Protein AF-A0A8D8NZJ2-F1 (afdb_monomer)

pLDDT: mean 73.06, std 19.49, range [33.53, 94.5]

Organism: Culex pipiens (NCBI:txid7175)

Nearest PDB structures (foldseek):
  6gxz-assembly2_D  TM=8.650E-01  e=4.368E-05  Homo sapiens
  6gxz-assembly1_E  TM=8.624E-01  e=5.187E-05  Homo sapiens
  4pck-assembly1_A  TM=8.195E-01  e=1.937E-04  Homo sapiens
  2mnw-assembly1_A  TM=8.448E-01  e=4.319E-04  Homo sapiens
  1wfi-assembly1_A  TM=5.660E-01  e=1.959E-05  Mus musculus

Foldseek 3Di:
DDDDDDDDDDPDDPDPPDPQADPVRAGDFDDQVPWDWDWDDDLFKIKIKTQADLPFDCVQWDWDDFQQKIWIGHNNGIGIDGDPAGWDPVPWDWDADSVRSMIMIITTGPCSPPPPPPPPPPPPPPPPDDDDDDDDDDDDDPPPPDDDDDDDDDDD

Solvent-accessible surface area (backbone atoms only — not comparable to full-atom values): 10205 Å² total; per-residue (Å²): 135,83,83,82,85,81,82,81,81,80,79,76,74,80,74,79,79,79,75,58,50,47,101,85,69,48,61,45,69,40,61,70,62,68,59,57,69,49,78,46,85,51,73,56,29,37,40,39,38,37,53,44,66,46,87,58,59,70,90,44,50,47,78,49,70,46,44,56,31,40,37,37,33,49,75,88,25,51,30,30,42,50,47,94,61,48,36,35,56,87,75,38,48,77,48,74,39,68,88,79,11,38,32,42,33,42,33,35,39,66,61,50,83,67,78,74,80,69,74,77,79,72,81,76,81,70,81,89,75,80,90,81,93,74,88,88,83,75,90,82,80,78,86,75,81,82,81,90,84,78,87,79,92,84,88,133

InterPro domains:
  IPR008978 HSP20-like chaperone [SSF49764] (33-113)
  IPR056496 Dynein axonemal assembly factor 11-like, CS domain [PF23602] (12-109)

Mean predicted aligned error: 17.0 Å

Sequence (156 aa):
ERPGVGVGDGEKVPQRTLKLFADCGRPYSLNEAKIKFEFLDEDDRYELNLHIYKFLDTSCIEVDAQPNYIRATIKGKVFQLALKDEIKTDESTCKRSTTTGQMLIVMPKLNPQNITFSEPEVYSKVRRDAAGKTDLKGTVDYKNIIKQGGKSAEIN

Structure (mmCIF, N/CA/C/O backbone):
data_AF-A0A8D8NZJ2-F1
#
_entry.id   AF-A0A8D8NZJ2-F1
#
loop_
_atom_site.group_PDB
_atom_site.id
_atom_site.type_symbol
_atom_site.label_atom_id
_atom_site.label_alt_id
_atom_site.label_comp_id
_atom_site.label_asym_id
_atom_site.label_entity_id
_atom_site.label_seq_id
_atom_site.pdbx_PDB_ins_code
_atom_site.Cartn_x
_atom_site.Cartn_y
_atom_site.Cartn_z
_atom_site.occupancy
_atom_site.B_iso_or_equiv
_atom_site.auth_seq_id
_atom_site.auth_comp_id
_atom_site.auth_asym_id
_atom_site.auth_atom_id
_atom_site.pdbx_PDB_model_num
ATOM 1 N N . GLU A 1 1 ? -65.525 1.460 5.306 1.00 42.09 1 GLU A N 1
ATOM 2 C CA . GLU A 1 1 ? -64.224 0.761 5.234 1.00 42.09 1 GLU A CA 1
ATOM 3 C C . GLU A 1 1 ? -63.154 1.785 4.869 1.00 42.09 1 GLU A C 1
ATOM 5 O O . GLU A 1 1 ? -63.419 2.628 4.022 1.00 42.09 1 GLU A O 1
ATOM 10 N N . ARG A 1 2 ? -62.027 1.836 5.592 1.00 46.84 2 ARG A N 1
ATOM 11 C CA . ARG A 1 2 ? -60.961 2.829 5.353 1.00 46.84 2 ARG A CA 1
ATOM 12 C C . ARG A 1 2 ? -59.931 2.236 4.378 1.00 46.84 2 ARG A C 1
ATOM 14 O O . ARG A 1 2 ? -59.522 1.101 4.615 1.00 46.84 2 ARG A O 1
ATOM 21 N N . PRO A 1 3 ? -59.509 2.953 3.321 1.00 47.28 3 PRO A N 1
ATOM 22 C CA . PRO A 1 3 ? -58.511 2.451 2.383 1.00 47.28 3 PRO A CA 1
ATOM 23 C C . PRO A 1 3 ? -57.105 2.484 3.001 1.00 47.28 3 PRO A C 1
ATOM 25 O O . PRO A 1 3 ? -56.782 3.361 3.804 1.00 47.28 3 PRO A O 1
ATOM 28 N N . GLY A 1 4 ? -56.304 1.475 2.651 1.00 46.38 4 GLY A N 1
ATOM 29 C CA . GLY A 1 4 ? -54.983 1.193 3.207 1.00 46.38 4 GLY A CA 1
ATOM 30 C C . GLY A 1 4 ? -53.928 2.256 2.897 1.00 46.38 4 GLY A C 1
ATOM 31 O O . GLY A 1 4 ? -53.901 2.851 1.822 1.00 46.38 4 GLY A O 1
ATOM 32 N N . VAL A 1 5 ? -53.052 2.466 3.877 1.00 52.31 5 VAL A N 1
ATOM 33 C CA . VAL A 1 5 ? -51.887 3.351 3.822 1.00 52.31 5 VAL A CA 1
ATOM 34 C C . VAL A 1 5 ? -50.841 2.753 2.881 1.00 52.31 5 VAL A C 1
ATOM 36 O O . VAL A 1 5 ? -50.388 1.627 3.086 1.00 52.31 5 VAL A O 1
ATOM 39 N N . GLY A 1 6 ? -50.475 3.516 1.849 1.00 41.94 6 GLY A N 1
ATOM 40 C CA . GLY A 1 6 ? -49.404 3.186 0.916 1.00 41.94 6 GLY A CA 1
ATOM 41 C C . GLY A 1 6 ? -48.042 3.151 1.607 1.00 41.94 6 GLY A C 1
ATOM 42 O O . GLY A 1 6 ? -47.680 4.059 2.355 1.00 41.94 6 GLY A O 1
ATOM 43 N N . VAL A 1 7 ? -47.297 2.079 1.351 1.00 50.25 7 VAL A N 1
ATOM 44 C CA . VAL A 1 7 ? -45.890 1.928 1.721 1.00 50.25 7 VAL A CA 1
ATOM 45 C C . VAL A 1 7 ? -45.077 2.819 0.783 1.00 50.25 7 VAL A C 1
ATOM 47 O O . VAL A 1 7 ? -45.127 2.635 -0.427 1.00 50.25 7 VAL A O 1
ATOM 50 N N . GLY A 1 8 ? -44.381 3.813 1.335 1.00 43.69 8 GLY A N 1
ATOM 51 C CA . GLY A 1 8 ? -43.481 4.679 0.578 1.00 43.69 8 GLY A CA 1
ATOM 52 C C . GLY A 1 8 ? -42.206 3.936 0.188 1.00 43.69 8 GLY A C 1
ATOM 53 O O . GLY A 1 8 ? -41.481 3.444 1.054 1.00 43.69 8 GLY A O 1
ATOM 54 N N . ASP A 1 9 ? -41.945 3.869 -1.114 1.00 47.22 9 ASP A N 1
ATOM 55 C CA . ASP A 1 9 ? -40.711 3.360 -1.698 1.00 47.22 9 ASP A CA 1
ATOM 56 C C . ASP A 1 9 ? -39.507 4.192 -1.232 1.00 47.22 9 ASP A C 1
ATOM 58 O O . ASP A 1 9 ? -39.386 5.386 -1.509 1.00 47.22 9 ASP A O 1
ATOM 62 N N . GLY A 1 10 ? -38.602 3.549 -0.491 1.00 50.56 10 GLY A N 1
ATOM 63 C CA . GLY A 1 10 ? -37.325 4.129 -0.095 1.00 50.56 10 GLY A CA 1
ATOM 64 C C . GLY A 1 10 ? -36.431 4.328 -1.316 1.00 50.56 10 GLY A C 1
ATOM 65 O O . GLY A 1 10 ? -35.848 3.371 -1.829 1.00 50.56 10 GLY A O 1
ATOM 66 N N . GLU A 1 11 ? -36.317 5.576 -1.760 1.00 46.53 11 GLU A N 1
ATOM 67 C CA . GLU A 1 11 ? -35.419 6.014 -2.823 1.00 46.53 11 GLU A CA 1
ATOM 68 C C . GLU A 1 11 ? -33.965 5.637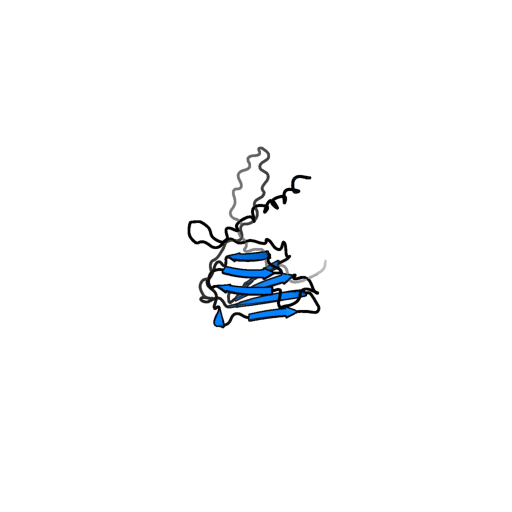 -2.485 1.00 46.53 11 GLU A C 1
ATOM 70 O O . GLU A 1 11 ? -33.306 6.231 -1.626 1.00 46.53 11 GLU A O 1
ATOM 75 N N . LYS A 1 12 ? -33.457 4.588 -3.143 1.00 56.25 12 LYS A N 1
ATOM 76 C CA . LYS A 1 12 ? -32.059 4.164 -3.043 1.00 56.25 12 LYS A CA 1
ATOM 77 C C . LYS A 1 12 ? -31.207 5.185 -3.788 1.00 56.25 12 LYS A C 1
ATOM 79 O O . LYS A 1 12 ? -31.102 5.130 -5.010 1.00 56.25 12 LYS A O 1
ATOM 84 N N . VAL A 1 13 ? -30.596 6.105 -3.042 1.00 61.62 13 VAL A N 1
ATOM 85 C CA . VAL A 1 13 ? -29.587 7.043 -3.558 1.00 61.62 13 VAL A CA 1
ATOM 86 C C . VAL A 1 13 ? -28.585 6.260 -4.421 1.00 61.62 13 VAL A C 1
ATOM 88 O O . VAL A 1 13 ? -28.065 5.245 -3.944 1.00 61.62 13 VAL A O 1
ATOM 91 N N . PRO A 1 14 ? -28.312 6.677 -5.672 1.00 54.31 14 PRO A N 1
ATOM 92 C CA . PRO A 1 14 ? -27.421 5.941 -6.556 1.00 54.31 14 PRO A CA 1
ATOM 93 C C . PRO A 1 14 ? -26.034 5.862 -5.918 1.00 54.31 14 PRO A C 1
ATOM 95 O O . PRO A 1 14 ? -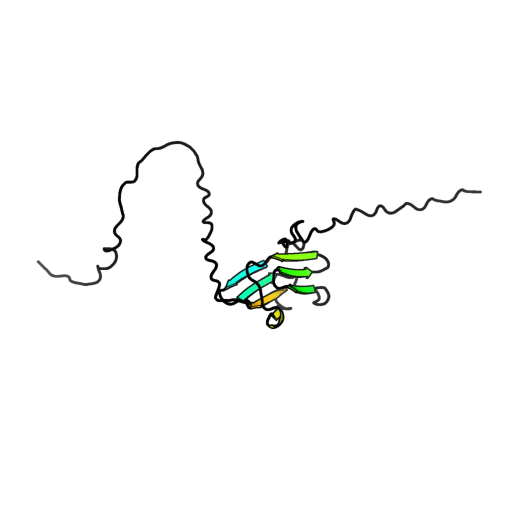25.319 6.861 -5.801 1.00 54.31 14 PRO A O 1
ATOM 98 N N . GLN A 1 15 ? -25.670 4.657 -5.476 1.00 59.59 15 GLN A N 1
ATOM 99 C CA . GLN A 1 15 ? -24.315 4.327 -5.056 1.00 59.59 15 GLN A CA 1
ATOM 100 C C . GLN A 1 15 ? -23.387 4.677 -6.217 1.00 59.59 15 GLN A C 1
ATOM 102 O O . GLN A 1 15 ? -23.492 4.098 -7.299 1.00 59.59 15 GLN A O 1
ATOM 107 N N . ARG A 1 16 ? -22.518 5.672 -6.016 1.00 61.25 16 ARG A N 1
ATOM 108 C CA . ARG A 1 16 ? -21.551 6.097 -7.030 1.00 61.25 16 ARG A CA 1
ATOM 109 C C . ARG A 1 16 ? -20.679 4.887 -7.347 1.00 61.25 16 ARG A C 1
ATOM 111 O O . ARG A 1 16 ? -19.887 4.474 -6.508 1.00 61.25 16 ARG A O 1
ATOM 118 N N . THR A 1 17 ? -20.839 4.300 -8.529 1.00 62.59 17 THR A N 1
ATOM 119 C CA . THR A 1 17 ? -20.016 3.167 -8.957 1.00 62.59 17 THR A CA 1
ATOM 120 C C . THR A 1 17 ? -18.573 3.650 -9.070 1.00 62.59 17 THR A C 1
ATOM 122 O O . THR A 1 17 ? -18.255 4.472 -9.932 1.00 62.59 17 THR A O 1
ATOM 125 N N . LEU A 1 18 ? -17.703 3.203 -8.161 1.00 63.88 18 LEU A N 1
ATOM 126 C CA . LEU A 1 18 ? -16.287 3.546 -8.209 1.00 63.88 18 LEU A CA 1
ATOM 127 C C . LEU A 1 18 ? -15.667 2.939 -9.471 1.00 63.88 18 LEU A C 1
ATOM 129 O O . LEU A 1 18 ? -15.563 1.721 -9.605 1.00 63.88 18 LEU A O 1
ATOM 133 N N . LYS A 1 19 ? -15.221 3.796 -10.391 1.00 72.19 19 LYS A N 1
ATOM 134 C CA . LYS A 1 19 ? -14.360 3.378 -11.498 1.00 72.19 19 LYS A CA 1
ATOM 135 C C . LYS A 1 19 ? -12.934 3.225 -10.970 1.00 72.19 19 LYS A C 1
ATOM 137 O O . LYS A 1 19 ? -12.223 4.211 -10.819 1.00 72.19 19 LYS A O 1
ATOM 142 N N . LEU A 1 20 ? -12.545 1.990 -10.657 1.00 75.31 20 LEU A N 1
ATOM 143 C CA . LEU A 1 20 ? -11.202 1.648 -10.165 1.00 75.31 20 LEU A CA 1
ATOM 144 C C . LEU A 1 20 ? -10.157 1.544 -11.290 1.00 75.31 20 LEU A C 1
ATOM 146 O O . LEU A 1 20 ? -8.958 1.650 -11.034 1.00 75.31 20 LEU A O 1
ATOM 150 N N . PHE A 1 21 ? -10.617 1.383 -12.531 1.00 77.12 21 PHE A N 1
ATOM 151 C CA . PHE A 1 21 ? -9.784 1.242 -13.721 1.00 77.12 21 PHE A CA 1
ATOM 152 C C . PHE A 1 21 ? -10.252 2.197 -14.812 1.00 77.12 21 PHE A C 1
ATOM 154 O O . PHE A 1 21 ? -11.447 2.484 -14.934 1.00 77.12 21 PHE A O 1
ATOM 161 N N . ALA A 1 22 ? -9.296 2.683 -15.597 1.00 77.94 22 ALA A N 1
ATOM 162 C CA . ALA A 1 22 ? -9.572 3.370 -16.846 1.00 77.94 22 ALA A CA 1
ATOM 163 C C . ALA A 1 22 ? -10.117 2.378 -17.882 1.00 77.94 22 ALA A C 1
ATOM 165 O O . ALA A 1 22 ? -9.867 1.176 -17.789 1.00 77.94 22 ALA A O 1
ATOM 166 N N . ASP A 1 23 ? -10.771 2.884 -18.926 1.00 76.81 23 ASP A N 1
ATOM 167 C CA . ASP A 1 23 ? -11.267 2.048 -20.030 1.00 76.81 23 ASP A CA 1
ATOM 168 C C . ASP A 1 23 ? -10.121 1.314 -20.771 1.00 76.81 23 ASP A C 1
ATOM 170 O O . ASP A 1 23 ? -10.350 0.329 -21.464 1.00 76.81 23 ASP A O 1
ATOM 174 N N . CYS A 1 24 ? -8.869 1.754 -20.577 1.00 73.94 24 CYS A N 1
ATOM 175 C CA . CYS A 1 24 ? -7.649 1.105 -21.068 1.00 73.94 24 CYS A CA 1
ATOM 176 C C . CYS A 1 24 ? -7.051 0.042 -20.122 1.00 73.94 24 CYS A C 1
ATOM 178 O O . CYS A 1 24 ? -5.976 -0.479 -20.403 1.00 73.94 24 CYS A O 1
ATOM 180 N N . GLY A 1 25 ? -7.689 -0.254 -18.985 1.00 74.62 25 GLY A N 1
ATOM 181 C CA . GLY A 1 25 ? -7.213 -1.238 -18.003 1.00 74.62 25 GLY A CA 1
ATOM 182 C C . GLY A 1 25 ? -6.172 -0.717 -17.005 1.00 74.62 25 GLY A C 1
ATOM 183 O O . GLY A 1 25 ? -5.770 -1.449 -16.103 1.00 74.62 25 GLY A O 1
ATOM 184 N N . ARG A 1 26 ? -5.752 0.553 -17.105 1.00 78.00 26 ARG A N 1
ATOM 185 C CA . ARG A 1 26 ? -4.825 1.162 -16.138 1.00 78.00 26 ARG A CA 1
ATOM 186 C C . ARG A 1 26 ? -5.521 1.390 -14.784 1.00 78.00 26 ARG A C 1
ATOM 188 O O . ARG A 1 26 ? -6.599 1.991 -14.772 1.00 78.00 26 ARG A O 1
ATOM 195 N N . PRO A 1 27 ? -4.924 0.975 -13.651 1.00 82.38 27 PRO A N 1
ATOM 196 C CA . PRO A 1 27 ? -5.479 1.249 -12.328 1.00 82.38 27 PRO A CA 1
ATOM 197 C C . PRO A 1 27 ? -5.435 2.750 -12.015 1.00 82.38 27 PRO A C 1
ATOM 199 O O . PRO A 1 27 ? -4.457 3.433 -12.325 1.00 82.38 27 PRO A O 1
ATOM 202 N N . TYR A 1 28 ? -6.484 3.271 -11.378 1.00 83.06 28 TYR A N 1
ATOM 203 C CA . TYR A 1 28 ? -6.486 4.635 -10.846 1.00 83.06 28 TYR A CA 1
ATOM 204 C C . TYR A 1 28 ? -5.907 4.687 -9.431 1.00 83.06 28 TYR A C 1
ATOM 206 O O . TYR A 1 28 ? -6.099 3.766 -8.636 1.00 83.06 28 TYR A O 1
ATOM 214 N N . SER A 1 29 ? -5.258 5.804 -9.099 1.00 85.69 29 SER A N 1
ATOM 215 C CA . SER A 1 29 ? -4.917 6.139 -7.715 1.00 85.69 29 SER A CA 1
ATOM 216 C C . SER A 1 29 ? -6.073 6.919 -7.086 1.00 85.69 29 SER A C 1
ATOM 218 O O . SER A 1 29 ? -6.423 8.006 -7.546 1.00 85.69 29 SER A O 1
ATOM 220 N N . LEU A 1 30 ? -6.695 6.350 -6.057 1.00 87.69 30 LEU A N 1
ATOM 221 C CA . LEU A 1 30 ? -7.921 6.830 -5.426 1.00 87.69 30 LEU A CA 1
ATOM 222 C C . LEU A 1 30 ? -7.762 6.796 -3.908 1.00 87.69 30 LEU A C 1
ATOM 224 O O . LEU A 1 30 ? -7.324 5.805 -3.339 1.00 87.69 30 LEU A O 1
ATOM 228 N N . ASN A 1 31 ? -8.173 7.863 -3.231 1.00 89.62 31 ASN A N 1
ATOM 229 C CA . ASN A 1 31 ? -8.195 7.919 -1.772 1.00 89.62 31 ASN A CA 1
ATOM 230 C C . ASN A 1 31 ? -9.594 8.308 -1.288 1.00 89.62 31 ASN A C 1
ATOM 232 O O . ASN A 1 31 ? -9.828 9.428 -0.828 1.00 89.62 31 ASN A O 1
ATOM 236 N N . GLU A 1 32 ? -10.550 7.388 -1.414 1.00 83.50 32 GLU A N 1
ATOM 237 C CA . GLU A 1 32 ? -11.930 7.624 -0.974 1.00 83.50 32 GLU A CA 1
ATOM 238 C C . GLU A 1 32 ? -12.017 7.772 0.553 1.00 83.50 32 GLU A C 1
ATOM 240 O O . GLU A 1 32 ? -12.796 8.567 1.094 1.00 83.50 32 GLU A O 1
ATOM 245 N N . ALA A 1 33 ? -11.154 7.039 1.260 1.00 78.38 33 ALA A N 1
ATOM 246 C CA . ALA A 1 33 ? -11.036 7.097 2.707 1.00 78.38 33 ALA A CA 1
ATOM 247 C C . ALA A 1 33 ? -10.526 8.459 3.216 1.00 78.38 33 ALA A C 1
ATOM 249 O O . ALA A 1 33 ? -10.716 8.762 4.395 1.00 78.38 33 ALA A O 1
ATOM 250 N N . LYS A 1 34 ? -9.944 9.294 2.337 1.00 84.75 34 LYS A N 1
ATOM 251 C CA . LYS A 1 34 ? -9.261 10.557 2.669 1.00 84.75 34 LYS A CA 1
ATOM 252 C C . LYS A 1 34 ? -8.256 10.379 3.809 1.00 84.75 34 LYS A C 1
ATOM 254 O O . LYS A 1 34 ? -8.097 11.253 4.661 1.00 84.75 34 LYS A O 1
ATOM 259 N N . ILE A 1 35 ? -7.602 9.223 3.833 1.00 87.06 35 ILE A N 1
ATOM 260 C CA . ILE A 1 35 ? -6.579 8.908 4.824 1.00 87.06 35 ILE A CA 1
ATOM 261 C C . ILE A 1 35 ? -5.287 9.616 4.454 1.00 87.06 35 ILE A C 1
ATOM 263 O O . ILE A 1 35 ? -4.987 9.814 3.274 1.00 87.06 35 ILE A O 1
ATOM 267 N N . LYS A 1 36 ? -4.522 10.014 5.467 1.00 90.38 36 LYS A N 1
ATOM 268 C CA . LYS A 1 36 ? -3.160 10.486 5.232 1.00 90.38 36 LYS A CA 1
ATOM 269 C C . LYS A 1 36 ? -2.302 9.273 4.901 1.00 90.38 36 LYS A C 1
ATOM 271 O O . LYS A 1 36 ? -2.436 8.236 5.553 1.00 90.38 36 LYS A O 1
ATOM 276 N N . PHE A 1 37 ? -1.458 9.411 3.894 1.00 92.25 37 PHE A N 1
ATOM 277 C CA . PHE A 1 37 ? -0.517 8.375 3.520 1.00 92.25 37 PHE A CA 1
ATOM 278 C C . PHE A 1 37 ? 0.828 8.993 3.169 1.00 92.25 37 PHE A C 1
ATOM 280 O O . PHE A 1 37 ? 0.889 10.126 2.691 1.00 92.25 37 PHE A O 1
ATOM 287 N N . GLU A 1 38 ? 1.878 8.226 3.405 1.00 92.62 38 GLU A N 1
ATOM 288 C CA . GLU A 1 38 ? 3.232 8.504 2.953 1.00 92.62 38 GLU A CA 1
ATOM 289 C C . GLU A 1 38 ? 3.633 7.335 2.058 1.00 92.62 38 GLU A C 1
ATOM 291 O O . GLU A 1 38 ? 3.382 6.176 2.390 1.00 92.62 38 GLU A O 1
ATOM 296 N N . PHE A 1 39 ? 4.185 7.644 0.894 1.00 92.88 39 PHE A N 1
ATOM 297 C CA . PHE A 1 39 ? 4.627 6.648 -0.069 1.00 92.88 39 PHE A CA 1
ATOM 298 C C . PHE A 1 39 ? 6.081 6.935 -0.406 1.00 92.88 39 PHE A C 1
ATOM 300 O O . PHE A 1 39 ? 6.397 8.041 -0.848 1.00 92.88 39 PHE A O 1
ATOM 307 N N . LEU A 1 40 ? 6.937 5.951 -0.159 1.00 91.12 40 LEU A N 1
ATOM 308 C CA . LEU A 1 40 ? 8.360 5.998 -0.442 1.00 91.12 40 LEU A CA 1
ATOM 309 C C . LEU A 1 40 ? 8.674 4.999 -1.550 1.00 91.12 40 LEU A C 1
ATOM 311 O O . LEU A 1 40 ? 8.210 3.856 -1.542 1.00 91.12 40 LEU A O 1
ATOM 315 N N . ASP A 1 41 ? 9.444 5.484 -2.511 1.00 90.12 41 ASP A N 1
ATOM 316 C CA . ASP A 1 41 ? 9.902 4.758 -3.683 1.00 90.12 41 ASP A CA 1
ATOM 317 C C . ASP A 1 41 ? 11.412 4.571 -3.533 1.00 90.12 41 ASP A C 1
ATOM 319 O O . ASP A 1 41 ? 12.181 5.466 -3.876 1.00 90.12 41 ASP A O 1
ATOM 323 N N . GLU A 1 42 ? 11.811 3.451 -2.930 1.00 88.94 42 GLU A N 1
ATOM 324 C CA . GLU A 1 42 ? 13.215 3.055 -2.807 1.00 88.94 42 GLU A CA 1
ATOM 325 C C . GLU A 1 42 ? 13.606 2.188 -4.011 1.00 88.94 42 GLU A C 1
ATOM 327 O O . GLU A 1 42 ? 12.761 1.569 -4.665 1.00 88.94 42 GLU A O 1
ATOM 332 N N . ASP A 1 43 ? 14.899 2.095 -4.313 1.00 85.06 43 ASP A N 1
ATOM 333 C CA . ASP A 1 43 ? 15.389 1.334 -5.470 1.00 85.06 43 ASP A CA 1
ATOM 334 C C . ASP A 1 43 ? 14.977 -0.149 -5.438 1.00 85.06 43 ASP A C 1
ATOM 336 O O . ASP A 1 43 ? 14.686 -0.742 -6.478 1.00 85.06 43 ASP A O 1
ATOM 340 N N . ASP A 1 44 ? 14.896 -0.753 -4.250 1.00 88.12 44 ASP A N 1
ATOM 341 C CA . ASP A 1 44 ? 14.592 -2.175 -4.073 1.00 88.12 44 ASP A CA 1
ATOM 342 C C . ASP A 1 44 ? 13.135 -2.469 -3.674 1.00 88.12 44 ASP A C 1
ATOM 344 O O . ASP A 1 44 ? 12.662 -3.599 -3.843 1.00 88.12 44 ASP A O 1
ATOM 348 N N . ARG A 1 45 ? 12.400 -1.479 -3.156 1.00 90.44 45 ARG A N 1
ATOM 349 C CA . ARG A 1 45 ? 11.065 -1.676 -2.574 1.00 90.44 45 ARG A CA 1
ATOM 350 C C . ARG A 1 45 ? 10.211 -0.410 -2.597 1.00 90.44 45 ARG A C 1
ATOM 352 O O . ARG A 1 45 ? 10.707 0.707 -2.602 1.00 90.44 45 ARG A O 1
ATOM 359 N N . TYR A 1 46 ? 8.903 -0.594 -2.505 1.00 92.62 46 TYR A N 1
ATOM 360 C CA . TYR A 1 46 ? 7.958 0.457 -2.157 1.00 92.62 46 TYR A CA 1
ATOM 361 C C . TYR A 1 46 ? 7.546 0.340 -0.694 1.00 92.62 46 TYR A C 1
ATOM 363 O O . TYR A 1 46 ? 7.214 -0.750 -0.219 1.00 92.62 46 TYR A O 1
ATOM 371 N N . GLU A 1 47 ? 7.490 1.469 0.003 1.00 94.00 47 GLU A N 1
ATOM 372 C CA . GLU A 1 47 ? 6.938 1.545 1.354 1.00 94.00 47 GLU A CA 1
ATOM 373 C C . GLU A 1 47 ? 5.722 2.469 1.370 1.00 94.00 47 GLU A C 1
ATOM 375 O O . GLU A 1 47 ? 5.804 3.654 1.053 1.00 94.00 47 GLU A O 1
ATOM 380 N N . LEU A 1 48 ? 4.568 1.922 1.742 1.00 94.00 48 LEU A N 1
ATOM 381 C CA . LEU A 1 48 ? 3.319 2.660 1.878 1.00 94.00 48 LEU A CA 1
ATOM 382 C C . LEU A 1 48 ? 2.910 2.696 3.348 1.00 94.00 48 LEU A C 1
ATOM 384 O O . LEU A 1 48 ? 2.520 1.683 3.926 1.00 94.00 48 LEU A O 1
ATOM 388 N N . ASN A 1 49 ? 2.956 3.880 3.944 1.00 93.81 49 ASN A N 1
ATOM 389 C CA . ASN A 1 49 ? 2.520 4.129 5.308 1.00 93.81 49 ASN A CA 1
ATOM 390 C C . ASN A 1 49 ? 1.142 4.802 5.299 1.00 93.81 49 ASN A C 1
ATOM 392 O O . ASN A 1 49 ? 0.989 5.942 4.869 1.00 93.81 49 ASN A O 1
ATOM 396 N N . LEU A 1 50 ? 0.121 4.096 5.775 1.00 92.31 50 LEU A N 1
ATOM 397 C CA . LEU A 1 50 ? -1.257 4.564 5.879 1.00 92.31 50 LEU A CA 1
ATOM 398 C C . LEU A 1 50 ? -1.576 4.957 7.324 1.00 92.31 50 LEU A C 1
ATOM 400 O O . LEU A 1 50 ? -1.480 4.147 8.246 1.00 92.31 50 LEU A O 1
ATOM 404 N N . HIS A 1 51 ? -2.046 6.185 7.531 1.00 92.44 51 HIS A N 1
ATOM 405 C CA . HIS A 1 51 ? -2.526 6.641 8.834 1.00 92.44 51 HIS A CA 1
ATOM 406 C C . HIS A 1 51 ? -3.995 6.255 9.004 1.00 92.44 51 HIS A C 1
ATOM 408 O O . HIS A 1 51 ? -4.910 7.001 8.639 1.00 92.44 51 HIS A O 1
ATOM 414 N N . ILE A 1 52 ? -4.217 5.070 9.562 1.00 89.00 52 ILE A N 1
ATOM 415 C CA . ILE A 1 52 ? -5.540 4.518 9.839 1.00 89.00 52 ILE A CA 1
ATOM 416 C C . ILE A 1 52 ? -5.986 4.945 11.245 1.00 89.00 52 ILE A C 1
ATOM 418 O O . ILE A 1 52 ? -5.191 5.276 12.126 1.00 89.00 52 ILE A O 1
ATOM 422 N N . TYR A 1 53 ? -7.296 4.976 11.479 1.00 85.75 53 TYR A N 1
ATOM 423 C CA . TYR A 1 53 ? -7.832 5.306 12.794 1.00 85.75 53 TYR A CA 1
ATOM 424 C C . TYR A 1 53 ? -7.432 4.257 13.842 1.00 85.75 53 TYR A C 1
ATOM 426 O O . TYR A 1 53 ? -7.598 3.053 13.634 1.00 85.75 53 TYR A O 1
ATOM 434 N N . LYS A 1 54 ? -6.938 4.724 14.994 1.00 83.25 54 LYS A N 1
ATOM 435 C CA . LYS A 1 54 ? -6.418 3.883 16.084 1.00 83.25 54 LYS A CA 1
ATOM 436 C C . LYS A 1 54 ? -7.408 2.807 16.535 1.00 83.25 54 LYS A C 1
ATOM 438 O O . LYS A 1 54 ? -7.036 1.650 16.684 1.00 83.25 54 LYS A O 1
ATOM 443 N N . PHE A 1 55 ? -8.670 3.187 16.710 1.00 82.94 55 PHE A N 1
ATOM 444 C CA . PHE A 1 55 ? -9.718 2.296 17.215 1.00 82.94 55 PHE A CA 1
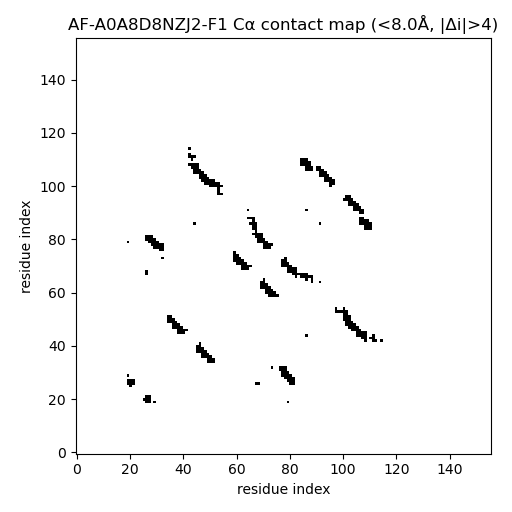ATOM 445 C C . PHE A 1 55 ? -10.459 1.538 16.108 1.00 82.94 55 PHE A C 1
ATOM 447 O O . PHE A 1 55 ? -11.502 0.947 16.368 1.00 82.94 55 PHE A O 1
ATOM 454 N N . LEU A 1 56 ? -9.972 1.580 14.862 1.00 86.50 56 LEU A N 1
ATOM 455 C CA . LEU A 1 56 ? -10.533 0.740 13.811 1.00 86.50 56 LEU A CA 1
ATOM 456 C C . LEU A 1 56 ? -10.134 -0.717 14.066 1.00 86.50 56 LEU A C 1
ATOM 458 O O . LEU A 1 56 ? -8.978 -0.995 14.381 1.00 86.50 56 LEU A O 1
ATOM 462 N N . ASP A 1 57 ? -11.066 -1.649 13.932 1.00 83.94 57 ASP A N 1
ATOM 463 C CA . ASP A 1 57 ? -10.733 -3.066 14.036 1.00 83.94 57 ASP A CA 1
ATOM 464 C C . ASP A 1 57 ? -10.008 -3.548 12.770 1.00 83.94 57 ASP A C 1
ATOM 466 O O . ASP A 1 57 ? -10.292 -3.071 11.669 1.00 83.94 57 ASP A O 1
ATOM 470 N N . THR A 1 58 ? -9.068 -4.486 12.908 1.00 84.56 58 THR A N 1
ATOM 471 C CA . THR A 1 58 ? -8.336 -5.036 11.753 1.00 84.56 58 THR A CA 1
ATOM 472 C C . THR A 1 58 ? -9.271 -5.784 10.799 1.00 84.56 58 THR A C 1
ATOM 474 O O . THR A 1 58 ? -9.031 -5.771 9.601 1.00 84.56 58 THR A O 1
ATOM 477 N N . SER A 1 59 ? -10.392 -6.327 11.286 1.00 86.50 59 SER A N 1
ATOM 478 C CA . SER A 1 59 ? -11.419 -6.976 10.456 1.00 86.50 59 SER A CA 1
ATOM 479 C C . SER A 1 59 ? -12.144 -6.000 9.524 1.00 86.50 59 SER A C 1
ATOM 481 O O . SER A 1 59 ? -12.787 -6.412 8.567 1.00 86.50 59 SER A O 1
ATOM 483 N N . CYS A 1 60 ? -12.071 -4.692 9.795 1.00 86.62 60 CYS A N 1
ATOM 484 C CA . CYS A 1 60 ? -12.606 -3.648 8.917 1.00 86.62 60 CYS A CA 1
ATOM 485 C C . CYS A 1 60 ? -11.585 -3.164 7.877 1.00 86.62 60 CYS A C 1
ATOM 487 O O . CYS A 1 60 ? -11.829 -2.138 7.231 1.00 86.62 60 CYS A O 1
ATOM 489 N N . ILE A 1 61 ? -10.438 -3.839 7.769 1.00 90.31 61 ILE A N 1
ATOM 490 C CA . ILE A 1 61 ? -9.358 -3.501 6.853 1.00 90.31 61 ILE A CA 1
ATOM 491 C C . ILE A 1 61 ? -9.058 -4.723 5.990 1.00 90.31 61 ILE A C 1
ATOM 493 O O . ILE A 1 61 ? -8.738 -5.791 6.498 1.00 90.31 61 ILE A O 1
ATOM 497 N N . GLU A 1 62 ? -9.118 -4.540 4.681 1.00 90.94 62 GLU A N 1
ATOM 498 C CA . GLU A 1 62 ? -8.722 -5.542 3.697 1.00 90.94 62 GLU A CA 1
ATOM 499 C C . GLU A 1 62 ? -7.611 -4.941 2.843 1.00 90.94 62 GLU A C 1
ATOM 501 O O . GLU A 1 62 ? -7.740 -3.807 2.382 1.00 90.94 62 GLU A O 1
ATOM 506 N N . VAL A 1 63 ? -6.506 -5.660 2.667 1.00 91.38 63 VAL A N 1
ATOM 507 C CA . VAL A 1 63 ? -5.370 -5.208 1.858 1.00 91.38 63 VAL A CA 1
ATOM 508 C C . VAL A 1 63 ? -5.133 -6.234 0.766 1.00 91.38 63 VAL A C 1
ATOM 510 O O . VAL A 1 63 ? -4.989 -7.420 1.040 1.00 91.38 63 VAL A O 1
ATOM 513 N N . ASP A 1 64 ? -5.093 -5.752 -0.465 1.00 91.88 64 ASP A N 1
ATOM 514 C CA . ASP A 1 64 ? -4.907 -6.520 -1.682 1.00 91.88 64 ASP A CA 1
ATOM 515 C C . ASP A 1 64 ? -3.728 -5.911 -2.445 1.00 91.88 64 ASP A C 1
ATOM 517 O O . ASP A 1 64 ? -3.777 -4.762 -2.897 1.00 91.88 64 ASP A O 1
ATOM 521 N N . ALA A 1 65 ? -2.637 -6.666 -2.519 1.00 90.75 65 ALA A N 1
ATOM 522 C CA . ALA A 1 65 ? -1.427 -6.276 -3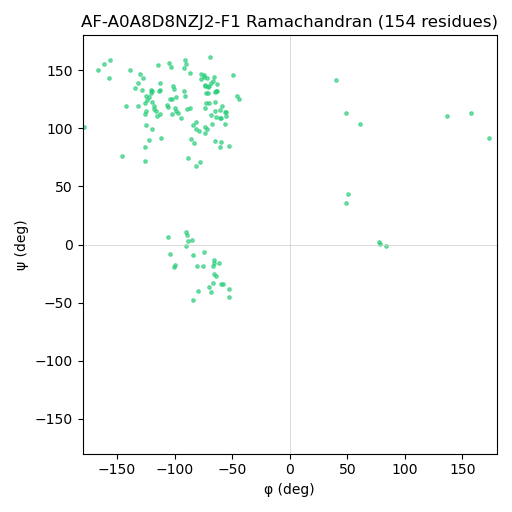.223 1.00 90.75 65 ALA A CA 1
ATOM 523 C C . ALA A 1 65 ? -1.413 -6.961 -4.589 1.00 90.75 65 ALA A C 1
ATOM 525 O O . ALA A 1 65 ? -1.379 -8.185 -4.687 1.00 90.75 65 ALA A O 1
ATOM 526 N N . GLN A 1 66 ? -1.429 -6.167 -5.650 1.00 91.31 66 GLN A N 1
ATOM 527 C CA . GLN A 1 66 ? -1.337 -6.643 -7.023 1.00 91.31 66 GLN A CA 1
ATOM 528 C C . GLN A 1 66 ? -0.026 -6.140 -7.632 1.00 91.31 66 GLN A C 1
ATOM 530 O O . GLN A 1 66 ? 0.474 -5.094 -7.214 1.00 91.31 66 GLN A O 1
ATOM 535 N N . PRO A 1 67 ? 0.528 -6.825 -8.647 1.00 90.19 67 PRO A N 1
ATOM 536 C CA . PRO A 1 67 ? 1.802 -6.423 -9.243 1.00 90.19 67 PRO A CA 1
ATOM 537 C C . PRO A 1 67 ? 1.830 -4.952 -9.681 1.00 90.19 67 PRO A C 1
ATOM 539 O O . PRO A 1 67 ? 2.823 -4.274 -9.468 1.00 90.19 67 PRO A O 1
ATOM 542 N N . ASN A 1 68 ? 0.714 -4.441 -10.215 1.00 89.50 68 ASN A N 1
ATOM 543 C CA . ASN A 1 68 ? 0.618 -3.095 -10.795 1.00 89.50 68 ASN A CA 1
ATOM 544 C C . ASN A 1 68 ? -0.094 -2.059 -9.908 1.00 89.50 68 ASN A C 1
ATOM 546 O O . ASN A 1 68 ? -0.169 -0.880 -10.261 1.00 89.50 68 ASN A O 1
ATOM 550 N N . TYR A 1 69 ? -0.699 -2.474 -8.798 1.00 90.44 69 TYR A N 1
ATOM 551 C CA . TYR A 1 69 ? -1.404 -1.566 -7.897 1.00 90.44 69 TYR A CA 1
ATOM 552 C C . TYR A 1 69 ? -1.587 -2.188 -6.521 1.00 90.44 69 TYR A C 1
ATOM 554 O O . TYR A 1 69 ? -1.682 -3.399 -6.372 1.00 90.44 69 TYR A O 1
ATOM 562 N N . ILE A 1 70 ? -1.737 -1.343 -5.512 1.00 92.12 70 ILE A N 1
ATOM 563 C CA . ILE A 1 70 ? -2.174 -1.771 -4.190 1.00 92.12 70 ILE A CA 1
ATOM 564 C C . ILE A 1 70 ? -3.547 -1.203 -3.883 1.00 92.12 70 ILE A C 1
ATOM 566 O O . ILE A 1 70 ? -3.836 -0.043 -4.179 1.00 92.12 70 ILE A O 1
ATOM 570 N N . ARG A 1 71 ? -4.397 -2.024 -3.276 1.00 91.81 71 ARG A N 1
ATOM 571 C CA . ARG A 1 71 ? -5.726 -1.644 -2.828 1.00 91.81 71 ARG A CA 1
ATOM 572 C C . ARG A 1 71 ? -5.877 -1.954 -1.346 1.00 91.81 71 ARG A C 1
ATOM 574 O O . ARG A 1 71 ? -5.653 -3.071 -0.908 1.00 91.81 71 ARG A O 1
ATOM 581 N N . ALA A 1 72 ? -6.292 -0.964 -0.576 1.00 91.75 72 ALA A N 1
ATOM 582 C CA . ALA A 1 72 ? -6.694 -1.121 0.807 1.00 91.75 72 ALA A CA 1
ATOM 583 C C . ALA A 1 72 ? -8.153 -0.680 0.950 1.00 91.75 72 ALA A C 1
ATOM 585 O O . ALA A 1 72 ? -8.500 0.457 0.640 1.00 91.75 72 ALA A O 1
ATOM 586 N N . THR A 1 73 ? -9.019 -1.563 1.428 1.00 91.44 73 THR A N 1
ATOM 587 C CA . THR A 1 73 ? -10.407 -1.245 1.760 1.00 91.44 73 THR A CA 1
ATOM 588 C C . THR A 1 73 ? -10.498 -1.008 3.260 1.00 91.44 73 THR A C 1
ATOM 590 O O . THR A 1 73 ? -10.287 -1.918 4.055 1.00 91.44 73 THR A O 1
ATOM 593 N N . ILE A 1 74 ? -10.819 0.220 3.664 1.00 91.19 74 ILE A N 1
ATOM 594 C CA . ILE A 1 74 ? -10.932 0.628 5.066 1.00 91.19 74 ILE A CA 1
ATOM 595 C C . ILE A 1 74 ? -12.388 1.003 5.339 1.00 91.19 74 ILE A C 1
ATOM 597 O O . ILE A 1 74 ? -12.872 2.024 4.847 1.00 91.19 74 ILE A O 1
ATOM 601 N N . LYS A 1 75 ? -13.103 0.200 6.138 1.00 88.19 75 LYS A N 1
ATOM 602 C CA . LYS A 1 75 ? -14.519 0.431 6.500 1.00 88.19 75 LYS A CA 1
ATOM 603 C C . LYS A 1 75 ? -15.415 0.680 5.268 1.00 88.19 75 LYS A C 1
ATOM 605 O O . LYS A 1 75 ? -16.228 1.604 5.252 1.00 88.19 75 LYS A O 1
ATOM 610 N N . GLY A 1 76 ? -15.220 -0.113 4.215 1.00 85.06 76 GLY A N 1
ATOM 611 C CA . GLY A 1 76 ? -15.973 -0.009 2.959 1.00 85.06 76 GLY A CA 1
ATOM 612 C C . GLY A 1 76 ? -15.548 1.131 2.028 1.00 85.06 76 GLY A C 1
ATOM 613 O O . GLY A 1 76 ? -16.159 1.288 0.978 1.00 85.06 76 GLY A O 1
ATOM 614 N N . LYS A 1 77 ? -14.513 1.908 2.377 1.00 88.69 77 LYS A N 1
ATOM 615 C CA . LYS A 1 77 ? -13.924 2.922 1.495 1.00 88.69 77 LYS A CA 1
ATOM 616 C C . LYS A 1 77 ? -12.653 2.399 0.861 1.00 88.69 77 LYS A C 1
ATOM 618 O O . LYS A 1 77 ? -11.786 1.884 1.568 1.00 88.69 77 LYS A O 1
ATOM 623 N N . VAL A 1 78 ? -12.516 2.590 -0.445 1.00 89.38 78 VAL A N 1
ATOM 624 C CA . VAL A 1 78 ? -11.358 2.085 -1.182 1.00 89.38 78 VAL A CA 1
ATOM 625 C C . VAL A 1 78 ? -10.248 3.136 -1.223 1.00 89.38 78 VAL A C 1
ATOM 627 O O . VAL A 1 78 ? -10.441 4.292 -1.611 1.00 89.38 78 VAL A O 1
ATOM 630 N N . PHE A 1 79 ? -9.060 2.719 -0.815 1.00 91.62 79 PHE A N 1
ATOM 631 C CA . PHE A 1 79 ? -7.794 3.348 -1.138 1.00 91.62 79 PHE A CA 1
ATOM 632 C C . PHE A 1 79 ? -7.122 2.484 -2.201 1.00 91.62 79 PHE A C 1
ATOM 634 O O . PHE A 1 79 ? -6.954 1.288 -2.005 1.00 91.62 79 PHE A O 1
ATOM 641 N N . GLN A 1 80 ? -6.756 3.064 -3.331 1.00 91.69 80 GLN A N 1
ATOM 642 C CA . GLN A 1 80 ? -6.023 2.377 -4.382 1.00 91.69 80 GLN A CA 1
ATOM 643 C C . GLN A 1 80 ? -4.854 3.251 -4.807 1.00 91.69 80 GLN A C 1
ATOM 645 O O . GLN A 1 80 ? -5.004 4.465 -4.937 1.00 91.69 80 GLN A O 1
ATOM 650 N N . LEU A 1 81 ? -3.698 2.648 -5.037 1.00 91.38 81 LEU A N 1
ATOM 651 C CA . LEU A 1 81 ? -2.518 3.333 -5.536 1.00 91.38 81 LEU A CA 1
ATOM 652 C C . LEU A 1 81 ? -1.941 2.520 -6.690 1.00 91.38 81 LEU A C 1
ATOM 654 O O . LEU A 1 81 ? -1.583 1.358 -6.514 1.00 91.38 81 LEU A O 1
ATOM 658 N N . ALA A 1 82 ? -1.879 3.129 -7.872 1.00 90.50 82 ALA A N 1
ATOM 659 C CA . ALA A 1 82 ? -1.194 2.548 -9.016 1.00 90.50 82 ALA A CA 1
ATOM 660 C C . ALA A 1 82 ? 0.322 2.620 -8.802 1.00 90.50 82 ALA A C 1
ATOM 662 O O . ALA A 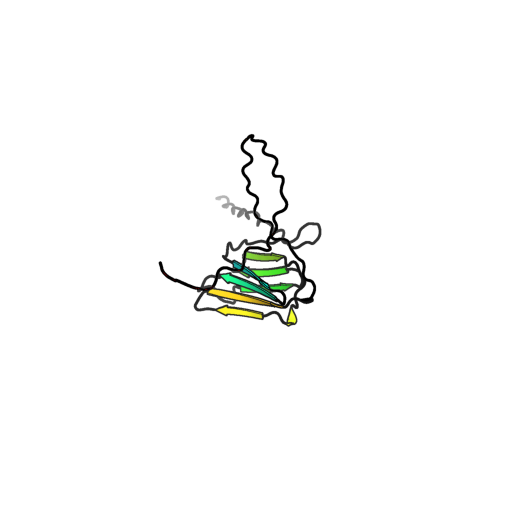1 82 ? 0.849 3.688 -8.477 1.00 90.50 82 ALA A O 1
ATOM 663 N N . LEU A 1 83 ? 1.002 1.494 -8.998 1.00 89.75 83 LEU A N 1
ATOM 664 C CA . LEU A 1 83 ? 2.454 1.389 -8.904 1.00 89.75 83 LEU A CA 1
ATOM 665 C C . LEU A 1 83 ? 3.070 1.624 -10.289 1.00 89.75 83 LEU A C 1
ATOM 667 O O . LEU A 1 83 ? 2.411 1.426 -11.313 1.00 89.75 83 LEU A O 1
ATOM 671 N N . LYS A 1 84 ? 4.309 2.125 -10.319 1.00 86.62 84 LYS A N 1
ATOM 672 C CA . LYS A 1 84 ? 5.045 2.337 -11.575 1.00 86.62 84 LYS A CA 1
ATOM 673 C C . LYS A 1 84 ? 5.735 1.053 -12.018 1.00 86.62 84 LYS A C 1
ATOM 675 O O . LYS A 1 84 ? 5.608 0.678 -13.178 1.00 86.62 84 LYS A O 1
ATOM 680 N N . ASP A 1 85 ? 6.421 0.407 -11.081 1.00 88.25 85 ASP A N 1
ATOM 681 C CA . ASP A 1 85 ? 7.099 -0.864 -11.282 1.00 88.25 85 ASP A CA 1
ATOM 682 C C . ASP A 1 85 ? 6.299 -2.010 -10.671 1.00 88.25 85 ASP A C 1
ATOM 684 O O . ASP A 1 85 ? 5.562 -1.841 -9.694 1.00 88.25 85 ASP A O 1
ATOM 688 N N . GLU A 1 86 ? 6.486 -3.194 -11.246 1.00 90.12 86 GLU A N 1
ATOM 689 C CA . GLU A 1 86 ? 5.877 -4.414 -10.742 1.00 90.12 86 GLU A CA 1
ATOM 690 C C . GLU A 1 86 ? 6.482 -4.815 -9.396 1.00 90.12 86 GLU A C 1
ATOM 692 O O . GLU A 1 86 ? 7.701 -4.764 -9.197 1.00 90.12 86 GLU A O 1
ATOM 697 N N . ILE A 1 87 ? 5.628 -5.265 -8.480 1.00 91.25 87 ILE A N 1
ATOM 698 C CA . ILE A 1 87 ? 6.042 -5.759 -7.164 1.00 91.25 87 ILE A CA 1
ATOM 699 C C . ILE A 1 87 ? 5.973 -7.277 -7.061 1.00 91.25 87 ILE A C 1
ATOM 701 O O . ILE A 1 87 ? 5.184 -7.946 -7.730 1.00 91.25 87 ILE A O 1
ATOM 705 N N . LYS A 1 88 ? 6.764 -7.822 -6.139 1.00 92.06 88 LYS A N 1
ATOM 706 C CA . LYS A 1 88 ? 6.626 -9.198 -5.675 1.00 92.06 88 LYS A CA 1
ATOM 707 C C . LYS A 1 88 ? 5.530 -9.280 -4.622 1.00 92.06 88 LYS A C 1
ATOM 709 O O . LYS A 1 88 ? 5.760 -9.002 -3.444 1.00 92.06 88 LYS A O 1
ATOM 714 N N . THR A 1 89 ? 4.343 -9.713 -5.029 1.00 91.12 89 THR A N 1
ATOM 715 C CA . THR A 1 89 ? 3.216 -9.896 -4.105 1.00 91.12 89 THR A CA 1
ATOM 716 C C . THR A 1 89 ? 3.518 -10.908 -2.989 1.00 91.12 89 THR A C 1
ATOM 718 O O . THR A 1 89 ? 3.085 -10.700 -1.862 1.00 91.12 89 THR A O 1
ATOM 721 N N . ASP A 1 90 ? 4.297 -11.958 -3.267 1.00 90.06 90 ASP A N 1
ATOM 722 C CA . ASP A 1 90 ? 4.603 -13.038 -2.308 1.00 90.06 90 ASP A CA 1
ATOM 723 C C . ASP A 1 90 ? 5.525 -12.594 -1.155 1.00 90.06 90 ASP A C 1
ATOM 725 O O . ASP A 1 90 ? 5.336 -12.974 -0.004 1.00 90.06 90 ASP A O 1
ATOM 729 N N . GLU A 1 91 ? 6.492 -11.719 -1.448 1.00 90.44 91 GLU A N 1
ATOM 730 C CA . GLU A 1 91 ? 7.426 -11.169 -0.453 1.00 90.44 91 GLU A CA 1
ATOM 731 C C . GLU A 1 91 ? 6.899 -9.870 0.194 1.00 90.44 91 GLU A C 1
ATOM 733 O O . GLU A 1 91 ? 7.558 -9.276 1.052 1.00 90.44 91 GLU A O 1
ATOM 738 N N . SER A 1 92 ? 5.717 -9.399 -0.214 1.00 92.06 92 SER A N 1
ATOM 739 C CA . SER A 1 92 ? 5.113 -8.183 0.327 1.00 92.06 92 SER A CA 1
ATOM 740 C C . SER A 1 92 ? 4.573 -8.423 1.734 1.00 92.06 92 SER A C 1
ATOM 742 O O . SER A 1 92 ? 3.923 -9.428 2.015 1.00 92.06 92 SER A O 1
ATOM 744 N N . THR A 1 93 ? 4.800 -7.472 2.638 1.00 92.88 93 THR A N 1
ATOM 745 C CA . THR A 1 93 ? 4.336 -7.578 4.027 1.00 92.88 93 THR A CA 1
ATOM 746 C C . THR A 1 93 ? 3.549 -6.347 4.443 1.00 92.88 93 THR A C 1
ATOM 748 O O . THR A 1 93 ? 3.885 -5.223 4.078 1.00 92.88 93 THR A O 1
ATOM 751 N N . CYS A 1 94 ? 2.512 -6.544 5.256 1.00 93.31 94 CYS A N 1
ATOM 752 C CA . CY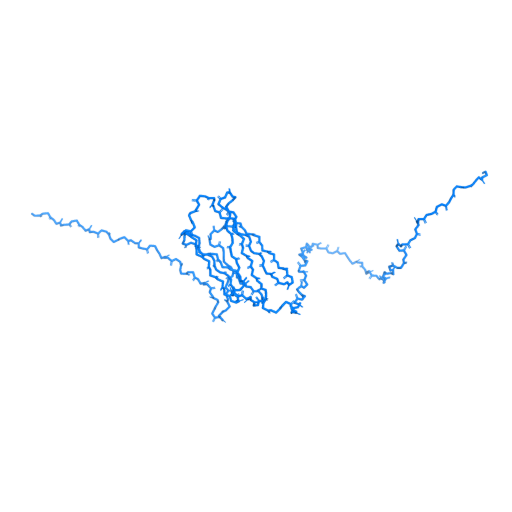S A 1 94 ? 1.778 -5.454 5.888 1.00 93.31 94 CYS A CA 1
ATOM 753 C C . CYS A 1 94 ? 1.836 -5.583 7.412 1.00 93.31 94 CYS A C 1
ATOM 755 O O . CYS A 1 94 ? 1.600 -6.653 7.976 1.00 93.31 94 CYS A O 1
ATOM 757 N N . LYS A 1 95 ? 2.133 -4.483 8.100 1.00 92.62 95 LYS A N 1
ATOM 758 C CA . LYS A 1 95 ? 2.179 -4.410 9.560 1.00 92.62 95 LYS A CA 1
ATOM 759 C C . LYS A 1 95 ? 1.339 -3.245 10.037 1.00 92.62 95 LYS A C 1
ATOM 761 O O . LYS A 1 95 ? 1.463 -2.129 9.545 1.00 92.62 95 LYS A O 1
ATOM 766 N N . ARG A 1 96 ? 0.508 -3.499 11.043 1.00 91.00 96 ARG A N 1
ATOM 767 C CA . ARG A 1 96 ? -0.335 -2.485 11.672 1.00 91.00 96 ARG A CA 1
ATOM 768 C C . ARG A 1 96 ? 0.110 -2.244 13.106 1.00 91.00 96 ARG A C 1
ATOM 770 O O . ARG A 1 96 ? 0.248 -3.182 13.882 1.00 91.00 96 ARG A O 1
ATOM 777 N N . SER A 1 97 ? 0.251 -0.979 13.472 1.00 90.38 97 SER A N 1
ATOM 778 C CA . SER A 1 97 ? 0.423 -0.543 14.852 1.00 90.38 97 SER A CA 1
ATOM 779 C C . SER A 1 97 ? -0.929 -0.155 15.446 1.00 90.38 97 SER A C 1
ATOM 781 O O . SER A 1 97 ? -1.498 0.886 15.115 1.00 90.38 97 SER A O 1
ATOM 783 N N . THR A 1 98 ? -1.447 -0.967 16.367 1.00 85.00 98 THR A N 1
ATOM 784 C CA . THR A 1 98 ? -2.697 -0.669 17.092 1.00 85.00 98 THR A CA 1
ATOM 785 C C . THR A 1 98 ? -2.558 0.556 18.002 1.00 85.00 98 THR A C 1
ATOM 787 O O . THR A 1 98 ? -3.535 1.243 18.289 1.00 85.00 98 THR A O 1
ATOM 790 N N . THR A 1 99 ? -1.341 0.881 18.447 1.00 86.50 99 THR A N 1
ATOM 791 C CA . THR A 1 99 ? -1.101 1.997 19.372 1.00 86.50 99 THR A CA 1
ATOM 792 C C . THR A 1 99 ? -1.083 3.349 18.662 1.00 86.50 99 THR A C 1
ATOM 794 O O . THR A 1 99 ? -1.635 4.314 19.202 1.00 86.50 99 THR A O 1
ATOM 797 N N . THR A 1 100 ? -0.481 3.423 17.467 1.00 87.00 100 THR A N 1
ATOM 798 C CA . THR A 1 100 ? -0.357 4.665 16.678 1.00 87.00 100 THR A CA 1
ATOM 799 C C . THR A 1 100 ? -1.395 4.780 15.561 1.00 87.00 100 THR A C 1
ATOM 801 O O . THR A 1 100 ? -1.632 5.879 15.070 1.00 87.00 100 THR A O 1
ATOM 804 N N . GLY A 1 101 ? -2.045 3.678 15.172 1.00 88.00 101 GLY A N 1
ATOM 805 C CA . GLY A 1 101 ? -2.974 3.629 14.039 1.00 88.00 101 GLY A CA 1
ATOM 806 C C . GLY A 1 101 ? -2.283 3.563 12.672 1.00 88.00 101 GLY A C 1
ATOM 807 O O . GLY A 1 101 ? -2.955 3.504 11.649 1.00 88.00 101 GLY A O 1
ATOM 808 N N . GLN A 1 102 ? -0.952 3.545 12.632 1.00 91.06 102 GLN A N 1
ATOM 809 C CA . GLN A 1 102 ? -0.195 3.464 11.385 1.00 91.06 102 GLN A CA 1
ATOM 810 C C . GLN A 1 102 ? -0.200 2.040 10.834 1.00 91.06 102 GLN A C 1
ATOM 812 O O . GLN A 1 102 ? -0.107 1.065 11.586 1.00 91.06 102 GLN A O 1
ATOM 817 N N . MET A 1 103 ? -0.289 1.923 9.517 1.00 92.56 103 MET A N 1
ATOM 818 C CA . MET A 1 103 ? -0.164 0.671 8.792 1.00 92.56 103 MET A CA 1
ATOM 819 C C . MET A 1 103 ? 0.921 0.828 7.739 1.00 92.56 103 MET A C 1
ATOM 821 O O . MET A 1 103 ? 0.769 1.614 6.815 1.00 92.56 103 MET A O 1
ATOM 825 N N . LEU A 1 104 ? 2.001 0.075 7.894 1.00 93.81 104 LEU A N 1
ATOM 826 C CA . LEU A 1 104 ? 3.118 0.047 6.968 1.00 93.81 104 LEU A CA 1
ATOM 827 C C . LEU A 1 104 ? 2.980 -1.163 6.054 1.00 93.81 104 LEU A C 1
ATOM 829 O O . LEU A 1 104 ? 2.842 -2.290 6.532 1.00 93.81 104 LEU A O 1
ATOM 833 N N . ILE A 1 105 ? 3.041 -0.931 4.753 1.00 94.38 105 ILE A N 1
ATOM 834 C CA . ILE A 1 105 ? 3.032 -1.967 3.734 1.00 94.38 105 ILE A CA 1
ATOM 835 C C . ILE A 1 105 ? 4.350 -1.866 2.973 1.00 94.38 105 ILE A C 1
ATOM 837 O O . ILE A 1 105 ? 4.632 -0.842 2.358 1.00 94.38 105 ILE A O 1
ATOM 841 N N . VAL A 1 106 ? 5.156 -2.919 3.052 1.00 94.50 106 VAL A N 1
ATOM 842 C CA . VAL A 1 106 ? 6.460 -3.022 2.394 1.00 94.50 106 VAL A CA 1
ATOM 843 C C . VAL A 1 106 ? 6.313 -3.980 1.223 1.00 94.50 106 VAL A C 1
ATOM 845 O O . VAL A 1 106 ? 5.940 -5.137 1.418 1.00 94.50 106 VAL A O 1
ATOM 848 N N . MET A 1 107 ? 6.591 -3.495 0.018 1.00 93.69 107 MET A N 1
ATOM 849 C CA . MET A 1 107 ? 6.398 -4.217 -1.238 1.00 93.69 107 MET A CA 1
ATOM 850 C C . MET A 1 107 ? 7.714 -4.246 -2.017 1.00 93.69 107 MET A C 1
ATOM 852 O O . MET A 1 107 ? 8.086 -3.236 -2.611 1.00 93.69 107 MET A O 1
ATOM 856 N N . PRO A 1 108 ? 8.445 -5.369 -2.030 1.00 92.81 108 PRO A N 1
ATOM 857 C CA . PRO A 1 108 ? 9.668 -5.490 -2.817 1.00 92.81 108 PRO A CA 1
ATOM 858 C C . PRO A 1 108 ? 9.379 -5.363 -4.314 1.00 92.81 108 PRO A C 1
ATOM 860 O O . PRO A 1 108 ? 8.407 -5.940 -4.812 1.00 92.81 108 PRO A O 1
ATOM 863 N N . LYS A 1 109 ? 10.224 -4.637 -5.047 1.00 91.94 109 LYS A N 1
ATOM 864 C CA . LYS A 1 109 ? 10.123 -4.543 -6.508 1.00 91.94 109 LYS A CA 1
ATOM 865 C C . LYS A 1 109 ? 10.554 -5.862 -7.146 1.00 91.94 109 LYS A C 1
ATOM 867 O O . LYS A 1 109 ? 11.481 -6.526 -6.680 1.00 91.94 109 LYS A O 1
ATOM 872 N N . LEU A 1 110 ? 9.893 -6.247 -8.2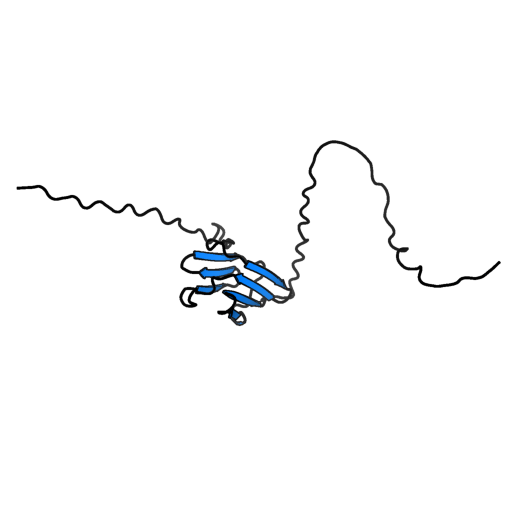34 1.00 87.38 110 LEU A N 1
ATOM 873 C CA . LEU A 1 110 ? 10.243 -7.447 -8.993 1.00 87.38 110 LEU A CA 1
ATOM 874 C C . LEU A 1 110 ? 11.596 -7.282 -9.698 1.00 87.38 110 LEU A C 1
ATOM 876 O O . LEU A 1 110 ? 12.414 -8.198 -9.680 1.00 87.38 110 LEU A O 1
ATOM 880 N N . ASN A 1 111 ? 11.844 -6.093 -10.256 1.00 81.56 111 ASN A N 1
ATOM 881 C CA . ASN A 1 111 ? 13.061 -5.753 -10.991 1.00 81.56 111 ASN A CA 1
ATOM 882 C C . ASN A 1 111 ? 13.717 -4.486 -10.408 1.00 81.56 111 ASN A C 1
ATOM 884 O O . ASN A 1 111 ? 13.519 -3.401 -10.951 1.00 81.56 111 ASN A O 1
ATOM 888 N N . PRO A 1 112 ? 14.536 -4.595 -9.347 1.00 68.62 112 PRO A N 1
ATOM 889 C CA . PRO A 1 112 ? 15.201 -3.437 -8.732 1.00 68.62 112 PRO A CA 1
ATOM 890 C C . PRO A 1 112 ? 16.232 -2.754 -9.653 1.00 68.62 112 PRO A C 1
ATOM 892 O O . PRO A 1 112 ? 16.688 -1.654 -9.381 1.00 68.62 112 PRO A O 1
ATOM 895 N N . GLN A 1 113 ? 16.610 -3.400 -10.762 1.00 61.62 113 GLN A N 1
ATOM 896 C CA . GLN A 1 113 ? 17.615 -2.901 -11.709 1.00 61.62 113 GLN A CA 1
ATOM 897 C C . GLN A 1 113 ? 17.046 -1.915 -12.741 1.00 61.62 113 GLN A C 1
ATOM 899 O O . GLN A 1 113 ? 17.804 -1.333 -13.518 1.00 61.62 113 GLN A O 1
ATOM 904 N N . ASN A 1 114 ? 15.720 -1.750 -12.803 1.00 55.84 114 ASN A N 1
ATOM 905 C CA . ASN A 1 114 ? 15.093 -0.840 -13.751 1.00 55.84 114 ASN A CA 1
ATOM 906 C C . ASN A 1 114 ? 15.010 0.555 -13.126 1.00 55.84 114 ASN A C 1
ATOM 908 O O . ASN A 1 114 ? 13.954 0.996 -12.679 1.00 55.84 114 ASN A O 1
ATOM 912 N N . ILE A 1 115 ? 16.157 1.231 -13.052 1.00 55.69 115 ILE A N 1
ATOM 913 C CA . ILE A 1 115 ? 16.240 2.626 -12.618 1.00 55.69 115 ILE A CA 1
ATOM 914 C C . ILE A 1 115 ? 15.501 3.468 -13.662 1.00 55.69 115 ILE A C 1
ATOM 916 O O . ILE A 1 115 ? 16.074 3.936 -14.648 1.00 55.69 115 ILE A O 1
ATOM 920 N N . THR A 1 116 ? 14.198 3.650 -13.469 1.00 54.03 116 THR A N 1
ATOM 921 C CA . THR A 1 116 ? 13.463 4.689 -14.174 1.00 54.03 116 THR A CA 1
ATOM 922 C C . THR A 1 116 ? 13.878 5.995 -13.522 1.00 54.03 116 THR A C 1
ATOM 924 O O . THR A 1 116 ? 13.340 6.383 -12.487 1.00 54.03 116 THR A O 1
ATOM 927 N N . PHE A 1 117 ? 14.859 6.673 -14.117 1.00 51.94 117 PHE A N 1
ATOM 928 C CA . PHE A 1 117 ? 15.154 8.067 -13.815 1.00 51.94 117 PHE A CA 1
ATOM 929 C C . PHE A 1 117 ? 13.910 8.896 -14.155 1.00 51.94 117 PHE A C 1
ATOM 931 O O . PHE A 1 117 ? 13.785 9.436 -15.252 1.00 51.94 117 PHE A O 1
ATOM 938 N N . SER A 1 118 ? 12.942 8.980 -13.242 1.00 53.22 118 SER A N 1
ATOM 939 C CA . SER A 1 118 ? 11.975 10.061 -13.308 1.00 53.22 118 SER A CA 1
ATOM 940 C C . SER A 1 118 ? 12.721 11.303 -12.857 1.00 53.22 118 SER A C 1
ATOM 942 O O . SER A 1 118 ? 12.947 11.475 -11.657 1.00 53.22 118 SER A O 1
ATOM 944 N N . GLU A 1 119 ? 13.145 12.128 -13.819 1.00 53.47 119 GLU A N 1
ATOM 945 C CA . GLU A 1 119 ? 13.541 13.504 -13.534 1.00 53.47 119 GLU A CA 1
ATOM 946 C C . GLU A 1 119 ? 12.492 14.090 -12.584 1.00 53.47 119 GLU A C 1
ATOM 948 O O . GLU A 1 119 ? 11.291 13.996 -12.874 1.00 53.47 119 GLU A O 1
ATOM 953 N N . PRO A 1 120 ? 12.893 14.631 -11.422 1.00 48.09 120 PRO A N 1
ATOM 954 C CA . PRO A 1 120 ? 11.939 15.303 -10.570 1.00 48.09 120 PRO A CA 1
ATOM 955 C C . PRO A 1 120 ? 11.343 16.430 -11.410 1.00 48.09 120 PRO A C 1
ATOM 957 O O . PRO A 1 120 ? 12.076 17.307 -11.869 1.00 48.09 120 PRO A O 1
ATOM 960 N N . GLU A 1 121 ? 10.026 16.404 -11.634 1.00 53.47 121 GLU A N 1
ATOM 961 C CA . GLU A 1 121 ? 9.299 17.575 -12.112 1.00 53.47 121 GLU A CA 1
ATOM 962 C C . GLU A 1 121 ? 9.496 18.663 -11.056 1.00 53.47 121 GLU A C 1
ATOM 964 O O . GLU A 1 121 ? 8.740 18.799 -10.092 1.00 53.47 121 GLU A O 1
ATOM 969 N N . VAL A 1 122 ? 10.576 19.428 -11.213 1.00 47.34 122 VAL A N 1
ATOM 970 C CA . VAL A 1 122 ? 10.770 20.691 -10.532 1.00 47.34 122 VAL A CA 1
ATOM 971 C C . VAL A 1 122 ? 9.544 21.503 -10.897 1.00 47.34 122 VAL A C 1
ATOM 973 O O . VAL A 1 122 ? 9.343 21.874 -12.054 1.00 47.34 122 VAL A O 1
ATOM 976 N N . TYR A 1 123 ? 8.702 21.718 -9.892 1.00 47.31 123 TYR A N 1
ATOM 977 C CA . TYR A 1 123 ? 7.527 22.567 -9.916 1.00 47.31 123 TYR A CA 1
ATOM 978 C C . TYR A 1 123 ? 7.923 23.963 -10.409 1.00 47.31 123 TYR A C 1
ATOM 980 O O . TYR A 1 123 ? 8.205 24.874 -9.632 1.00 47.31 123 TYR A O 1
ATOM 988 N N . SER A 1 124 ? 7.963 24.144 -11.725 1.00 53.00 124 SER A N 1
ATOM 989 C CA . SER A 1 124 ? 8.240 25.417 -12.372 1.00 53.00 124 SER A CA 1
ATOM 990 C C . SER A 1 124 ? 6.956 26.237 -12.399 1.00 53.00 124 SER A C 1
ATOM 992 O O . SER A 1 124 ? 6.388 26.556 -13.440 1.00 53.00 124 SER A O 1
ATOM 994 N N . LYS A 1 125 ? 6.497 26.663 -11.216 1.00 42.47 125 LYS A N 1
ATOM 995 C CA . LYS A 1 125 ? 5.674 27.872 -11.139 1.00 42.47 125 LYS A CA 1
ATOM 996 C C . LYS A 1 125 ? 6.576 29.095 -11.251 1.00 42.47 125 LYS A C 1
ATOM 998 O O . LYS A 1 125 ? 6.756 29.843 -10.296 1.00 42.47 125 LYS A O 1
ATOM 1003 N N . VAL A 1 126 ? 7.106 29.320 -12.451 1.00 43.56 126 VAL A N 1
ATOM 1004 C CA . VAL A 1 126 ? 7.549 30.655 -12.851 1.00 43.56 126 VAL A CA 1
ATOM 1005 C C . VAL A 1 126 ? 6.296 31.396 -13.301 1.00 43.56 126 VAL A C 1
ATOM 1007 O O . VAL A 1 126 ? 5.716 31.103 -14.348 1.00 43.56 126 VAL A O 1
ATOM 1010 N N . ARG A 1 127 ? 5.836 32.319 -12.453 1.00 48.53 127 ARG A N 1
ATOM 1011 C CA . ARG A 1 127 ? 4.814 33.304 -12.808 1.00 48.53 127 ARG A CA 1
ATOM 1012 C C . ARG A 1 127 ? 5.312 34.081 -14.025 1.00 48.53 127 ARG A C 1
ATOM 1014 O O . ARG A 1 127 ? 6.345 34.742 -13.962 1.00 48.53 127 ARG A O 1
ATOM 1021 N N . ARG A 1 128 ? 4.620 33.924 -15.154 1.00 50.69 128 ARG A N 1
ATOM 1022 C CA . ARG A 1 128 ? 4.850 34.727 -16.353 1.00 50.69 128 ARG A CA 1
ATOM 1023 C C . ARG A 1 128 ? 4.086 36.031 -16.199 1.00 50.69 128 ARG A C 1
ATOM 1025 O O . ARG A 1 128 ? 2.974 36.157 -16.703 1.00 50.69 128 ARG A O 1
ATOM 1032 N N . ASP A 1 129 ? 4.745 36.995 -15.572 1.00 43.88 129 ASP A N 1
ATOM 1033 C CA . ASP A 1 129 ? 4.305 38.380 -15.565 1.00 43.88 129 ASP A CA 1
ATOM 1034 C C . ASP A 1 129 ? 5.430 39.211 -16.210 1.00 43.88 129 ASP A C 1
ATOM 1036 O O . ASP A 1 129 ? 6.451 39.489 -15.598 1.00 43.88 129 ASP A O 1
ATOM 1040 N N . ALA A 1 130 ? 5.234 39.516 -17.495 1.00 49.19 130 ALA A N 1
ATOM 1041 C CA . ALA A 1 130 ? 5.770 40.650 -18.255 1.00 49.19 130 ALA A CA 1
ATOM 1042 C C . ALA A 1 130 ? 7.283 41.010 -18.212 1.00 49.19 130 ALA A C 1
ATOM 1044 O O . ALA A 1 130 ? 7.791 41.614 -17.278 1.00 49.19 130 ALA A O 1
ATOM 1045 N N . ALA A 1 131 ? 7.911 40.821 -19.382 1.00 49.84 131 ALA A N 1
ATOM 1046 C CA . ALA A 1 131 ? 8.828 41.754 -20.060 1.00 49.84 131 ALA A CA 1
ATOM 1047 C C . ALA A 1 131 ? 10.142 42.198 -19.371 1.00 49.84 131 ALA A C 1
ATOM 1049 O O . ALA A 1 131 ? 10.190 43.167 -18.622 1.00 49.84 131 ALA A O 1
ATOM 1050 N N . GLY A 1 132 ? 11.254 41.609 -19.828 1.00 41.81 132 GLY A N 1
ATOM 1051 C CA . GLY A 1 132 ? 12.597 42.188 -19.721 1.00 41.81 132 GLY A CA 1
ATOM 1052 C C . GLY A 1 132 ? 13.657 41.283 -20.356 1.00 41.81 132 GLY A C 1
ATOM 1053 O O . GLY A 1 132 ? 14.040 40.281 -19.769 1.00 41.81 132 GLY A O 1
ATOM 1054 N N . LYS A 1 133 ? 14.103 41.607 -21.576 1.00 52.72 133 LYS A N 1
ATOM 1055 C CA . LYS A 1 133 ? 15.227 40.950 -22.270 1.00 52.72 133 LYS A CA 1
ATOM 1056 C C . LYS A 1 133 ? 16.531 41.199 -21.503 1.00 52.72 133 LYS A C 1
ATOM 1058 O O . LYS A 1 133 ? 16.933 42.355 -21.418 1.00 52.72 133 LYS A O 1
ATOM 1063 N N . THR A 1 134 ? 17.237 40.153 -21.082 1.00 47.47 134 THR A N 1
ATOM 1064 C CA . THR A 1 134 ? 18.706 40.177 -20.992 1.00 47.47 134 THR A CA 1
ATOM 1065 C C . THR A 1 134 ? 19.276 38.820 -21.403 1.00 47.47 134 THR A C 1
ATOM 1067 O O . THR A 1 134 ? 18.966 37.778 -20.829 1.00 47.47 134 THR A O 1
ATOM 1070 N N . ASP A 1 135 ? 20.085 38.835 -22.458 1.00 53.09 135 ASP A N 1
ATOM 1071 C CA . ASP A 1 135 ? 20.805 37.684 -22.990 1.00 53.09 135 ASP A CA 1
ATOM 1072 C C . ASP A 1 135 ? 21.898 37.238 -22.000 1.00 53.09 135 ASP A C 1
ATOM 1074 O O . ASP A 1 135 ? 22.888 37.940 -21.792 1.00 53.09 135 ASP A O 1
ATOM 1078 N N . LEU A 1 136 ? 21.743 36.066 -21.375 1.00 57.97 136 LEU A N 1
ATOM 1079 C CA . LEU A 1 136 ? 22.786 35.478 -20.531 1.00 57.97 136 LEU A CA 1
ATOM 1080 C C . LEU A 1 136 ? 23.776 34.706 -21.410 1.00 57.97 136 LEU A C 1
ATOM 1082 O O . LEU A 1 136 ? 23.502 33.592 -21.855 1.00 57.97 136 LEU A O 1
ATOM 1086 N N . LYS A 1 137 ? 24.943 35.305 -21.660 1.00 48.62 137 LYS A N 1
ATOM 1087 C CA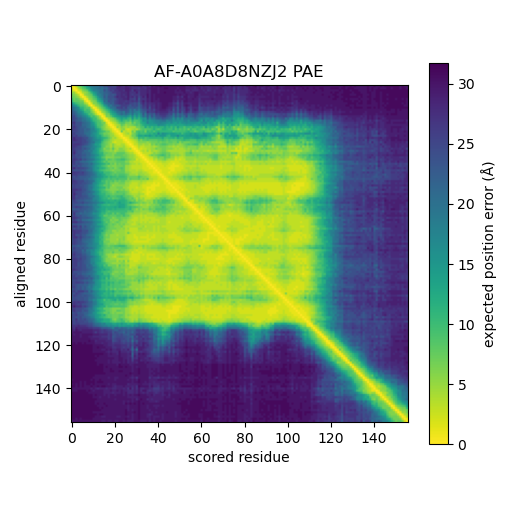 . LYS A 1 137 ? 26.084 34.654 -22.311 1.00 48.62 137 LYS A CA 1
ATOM 1088 C C . LYS A 1 137 ? 27.164 34.362 -21.269 1.00 48.62 137 LYS A C 1
ATOM 1090 O O . LYS A 1 137 ? 27.731 35.293 -20.707 1.00 48.62 137 LYS A O 1
ATOM 1095 N N . GLY A 1 138 ? 27.493 33.086 -21.069 1.00 50.06 138 GLY A N 1
ATOM 1096 C CA . GLY A 1 138 ? 28.699 32.677 -20.344 1.00 50.06 138 GLY A CA 1
ATOM 1097 C C . GLY A 1 138 ? 28.612 31.267 -19.770 1.00 50.06 138 GLY A C 1
ATOM 1098 O O . GLY A 1 138 ? 27.826 31.017 -18.862 1.00 50.06 138 GLY A O 1
ATOM 1099 N N . THR A 1 139 ? 29.433 30.352 -20.286 1.00 63.78 139 THR A N 1
ATOM 1100 C CA . THR A 1 139 ? 29.696 29.049 -19.660 1.00 63.78 139 THR A CA 1
ATOM 1101 C C . THR A 1 139 ? 30.375 29.271 -18.309 1.00 63.78 139 THR A C 1
ATOM 1103 O O . THR A 1 139 ? 31.321 30.052 -18.219 1.00 63.78 139 THR A O 1
ATOM 1106 N N . VAL A 1 140 ? 29.888 28.604 -17.262 1.00 54.06 140 VAL A N 1
ATOM 1107 C CA . VAL A 1 140 ? 30.396 28.754 -15.891 1.00 54.06 140 VAL A CA 1
ATOM 1108 C C . VAL A 1 140 ? 31.391 27.627 -15.593 1.00 54.06 140 VAL A C 1
ATOM 1110 O O . VAL A 1 140 ? 31.002 26.463 -15.527 1.00 54.06 140 VAL A O 1
ATOM 1113 N N . ASP A 1 141 ? 32.672 27.955 -15.407 1.00 54.03 141 ASP A N 1
ATOM 1114 C CA . ASP A 1 141 ? 33.715 26.984 -15.048 1.00 54.03 141 ASP A CA 1
ATOM 1115 C C . ASP A 1 141 ? 33.805 26.788 -13.524 1.00 54.03 141 ASP A C 1
ATOM 1117 O O . ASP A 1 141 ? 34.151 27.692 -12.765 1.00 54.03 141 ASP A O 1
ATOM 1121 N N . TYR A 1 142 ? 33.537 25.566 -13.061 1.00 59.62 142 TYR A N 1
ATOM 1122 C CA . TYR A 1 142 ? 33.391 25.201 -11.642 1.00 59.62 142 TYR A CA 1
ATOM 1123 C C . TYR A 1 142 ? 34.713 24.878 -10.913 1.00 59.62 142 TYR A C 1
ATOM 1125 O O . TYR A 1 142 ? 34.708 24.481 -9.747 1.00 59.62 142 TYR A O 1
ATOM 1133 N N . LYS A 1 143 ? 35.871 25.032 -11.570 1.00 56.81 143 LYS A N 1
ATOM 1134 C CA . LYS A 1 143 ? 37.166 24.516 -11.078 1.00 56.81 143 LYS A CA 1
ATOM 1135 C C . LYS A 1 143 ? 37.808 25.289 -9.913 1.00 56.81 143 LYS A C 1
ATOM 1137 O O . LYS A 1 143 ? 38.796 24.807 -9.372 1.00 56.81 143 LYS A O 1
ATOM 1142 N N . ASN A 1 144 ? 37.263 26.430 -9.488 1.00 57.00 144 ASN A N 1
ATOM 1143 C CA . ASN A 1 144 ? 37.900 27.291 -8.474 1.00 57.00 144 ASN A CA 1
ATOM 1144 C C . ASN A 1 144 ? 37.265 27.255 -7.073 1.00 57.00 144 ASN A C 1
ATOM 1146 O O . ASN A 1 144 ? 37.680 28.010 -6.200 1.00 57.00 144 ASN A O 1
ATOM 1150 N N . ILE A 1 145 ? 36.285 26.386 -6.817 1.00 60.72 145 ILE A N 1
ATOM 1151 C CA . ILE A 1 145 ? 35.519 26.434 -5.556 1.00 60.72 145 ILE A CA 1
ATOM 1152 C C . ILE A 1 145 ? 36.311 25.876 -4.355 1.00 60.72 145 ILE A C 1
ATOM 1154 O O . ILE A 1 145 ? 36.007 26.200 -3.210 1.00 60.72 145 ILE A O 1
ATOM 1158 N N . ILE A 1 146 ? 37.369 25.088 -4.576 1.00 50.66 146 ILE A N 1
ATOM 1159 C CA . ILE A 1 146 ? 38.092 24.413 -3.489 1.00 50.66 146 ILE A CA 1
ATOM 1160 C C . ILE A 1 146 ? 39.571 24.807 -3.493 1.00 50.66 146 ILE A C 1
ATOM 1162 O O . ILE A 1 146 ? 40.378 24.139 -4.132 1.00 50.66 146 ILE A O 1
AT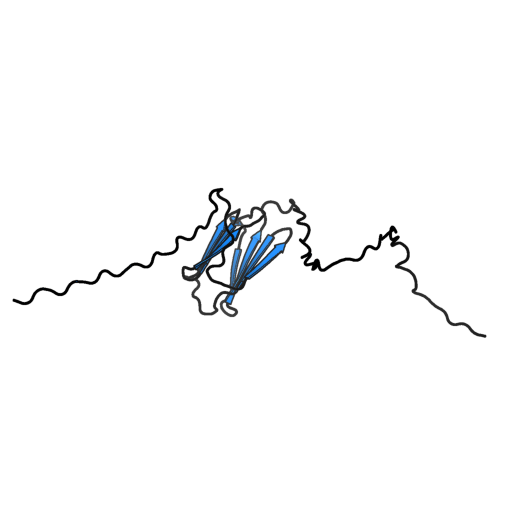OM 1166 N N . LYS A 1 147 ? 39.924 25.880 -2.771 1.00 50.09 147 LYS A N 1
ATOM 1167 C CA . LYS A 1 147 ? 41.190 26.038 -2.017 1.00 50.09 147 LYS A CA 1
ATOM 1168 C C . LYS A 1 147 ? 41.316 27.455 -1.451 1.00 50.09 147 LYS A C 1
ATOM 1170 O O . LYS A 1 147 ? 41.909 28.309 -2.090 1.00 50.09 147 LYS A O 1
ATOM 1175 N N . GLN A 1 148 ? 40.856 27.665 -0.219 1.00 44.75 148 GLN A N 1
ATOM 1176 C CA . GLN A 1 148 ? 41.556 28.523 0.750 1.00 44.75 148 GLN A CA 1
ATOM 1177 C C . GLN A 1 148 ? 41.355 27.953 2.157 1.00 44.75 148 GLN A C 1
ATOM 1179 O O . GLN A 1 148 ? 40.553 28.424 2.954 1.00 44.75 148 GLN A O 1
ATOM 1184 N N . GLY A 1 149 ? 42.090 26.879 2.436 1.00 43.00 149 GLY A N 1
ATOM 1185 C CA . GLY A 1 149 ? 42.445 26.486 3.790 1.00 43.00 149 GLY A CA 1
ATOM 1186 C C . GLY A 1 149 ? 43.961 26.576 3.920 1.00 43.00 149 GLY A C 1
ATOM 1187 O O . GLY A 1 149 ? 44.662 25.827 3.243 1.00 43.00 149 GLY A O 1
ATOM 1188 N N . GLY A 1 150 ? 44.453 27.481 4.772 1.00 39.19 150 GLY A N 1
ATOM 1189 C CA . GLY A 1 150 ? 45.838 27.471 5.257 1.00 39.19 150 GLY A CA 1
ATOM 1190 C C . GLY A 1 150 ? 46.543 28.832 5.283 1.00 39.19 150 GLY A C 1
ATOM 1191 O O . GLY A 1 150 ? 46.859 29.338 4.219 1.00 39.19 150 GLY A O 1
ATOM 1192 N N . LYS A 1 151 ? 46.787 29.328 6.517 1.00 42.00 151 LYS A N 1
ATOM 1193 C CA . LYS A 1 151 ? 47.986 30.011 7.093 1.00 42.00 151 LYS A CA 1
ATOM 1194 C C . LYS A 1 151 ? 48.749 31.037 6.220 1.00 42.00 151 LYS A C 1
ATOM 1196 O O . LYS A 1 151 ? 48.985 30.801 5.054 1.00 42.00 151 LYS A O 1
ATOM 1201 N N . SER A 1 152 ? 49.256 32.162 6.721 1.00 41.03 152 SER A N 1
ATOM 1202 C CA . SER A 1 152 ? 49.889 32.450 8.018 1.00 41.03 152 SER A CA 1
ATOM 1203 C C . SER A 1 152 ? 49.994 33.968 8.213 1.00 41.03 152 SER A C 1
ATOM 1205 O O . SER A 1 152 ? 50.135 34.715 7.249 1.00 41.03 152 SER A O 1
ATOM 1207 N N . ALA A 1 153 ? 49.952 34.406 9.470 1.00 42.78 153 ALA A N 1
ATOM 1208 C CA . ALA A 1 153 ? 50.394 35.734 9.865 1.00 42.78 153 ALA A CA 1
ATOM 1209 C C . ALA A 1 153 ? 51.919 35.823 9.740 1.00 42.78 153 ALA A C 1
ATOM 1211 O O . ALA A 1 153 ? 52.586 34.904 10.204 1.00 42.78 153 ALA A O 1
ATOM 1212 N N . GLU A 1 154 ? 52.443 36.920 9.190 1.00 37.84 154 GLU A N 1
ATOM 1213 C CA . GLU A 1 154 ? 53.747 37.458 9.574 1.00 37.84 154 GLU A CA 1
ATOM 1214 C C . GLU A 1 154 ? 53.863 38.960 9.253 1.00 37.84 154 GLU A C 1
ATOM 1216 O O . GLU A 1 154 ? 53.301 39.482 8.293 1.00 37.84 154 GLU A O 1
ATOM 1221 N N . ILE A 1 155 ? 54.560 39.589 10.187 1.00 36.88 155 ILE A N 1
ATOM 1222 C CA . ILE A 1 155 ? 54.924 40.971 10.497 1.00 36.88 155 ILE A CA 1
ATOM 1223 C C . ILE A 1 155 ? 55.505 41.850 9.370 1.00 36.88 155 ILE A C 1
ATOM 1225 O O . ILE A 1 155 ? 56.305 41.397 8.553 1.00 36.88 155 ILE A O 1
ATOM 1229 N N . ASN A 1 156 ? 55.180 43.147 9.416 1.00 33.53 156 ASN A N 1
ATOM 1230 C CA . ASN A 1 156 ? 56.129 44.254 9.644 1.00 33.53 156 ASN A CA 1
ATOM 1231 C C . ASN A 1 156 ? 55.375 45.543 9.989 1.00 33.53 156 ASN A C 1
ATOM 1233 O O . ASN A 1 156 ? 54.369 45.831 9.305 1.00 33.53 156 ASN A O 1
#

Radius of gyration: 28.02 Å; Cα contacts (8 Å, |Δi|>4): 200; chains: 1; bounding box: 120×57×42 Å

Secondary structure (DSSP, 8-state):
-PPPPPPP------------B-TTSPBPPEETT--EEEEEE-SSEEEEEEE--TT--GGGEEEEEETTEEEEEETTEEEEEE-SS-B-TTT-EEEE-TTT-EEEEEEEBS-TT-----------------------------TTSS----------